Protein AF-A0A0Q7NJR0-F1 (afdb_monomer_lite)

pLDDT: mean 91.92, std 11.12, range [44.0, 98.25]

Foldseek 3Di:
DAEPVNLVVLVVVLVVCVVVVVPVVSVVSVVVSVVVCVVCVVPHHYQDPQLVVLLVPQDPQQDSSLSSVQSRCVSVVHADADCCVVSCVRSPGHYDDPPDDD

Structure (mmCIF, N/CA/C/O backbone):
data_AF-A0A0Q7NJR0-F1
#
_entry.id   AF-A0A0Q7NJR0-F1
#
loop_
_atom_site.group_PDB
_atom_site.id
_atom_site.type_symbol
_atom_site.label_atom_id
_atom_site.label_alt_id
_atom_site.label_comp_id
_atom_site.label_asym_id
_atom_site.label_entity_id
_atom_site.label_seq_id
_atom_site.pdbx_PDB_ins_code
_atom_site.Cartn_x
_atom_site.Cartn_y
_atom_site.Cartn_z
_atom_site.occupancy
_atom_site.B_iso_or_equiv
_atom_site.auth_seq_id
_atom_site.auth_comp_id
_atom_site.auth_asym_id
_atom_site.auth_atom_id
_atom_site.pdbx_PDB_model_num
ATOM 1 N N . MET A 1 1 ? 4.036 -2.496 5.728 1.00 44.50 1 MET A N 1
ATOM 2 C CA . MET A 1 1 ? 3.430 -3.683 5.095 1.00 44.50 1 MET A CA 1
ATOM 3 C C . MET A 1 1 ? 3.323 -3.374 3.618 1.00 44.50 1 MET A C 1
ATOM 5 O O . MET A 1 1 ? 2.821 -2.308 3.299 1.00 44.50 1 MET A O 1
ATOM 9 N N . VAL A 1 2 ? 3.894 -4.213 2.758 1.00 44.00 2 VAL A N 1
ATOM 10 C CA . VAL A 1 2 ? 3.802 -4.052 1.301 1.00 44.00 2 VAL A CA 1
ATOM 11 C C . VAL A 1 2 ? 2.935 -5.209 0.830 1.00 44.00 2 VAL A C 1
ATOM 13 O O . VAL A 1 2 ? 3.319 -6.358 0.984 1.00 44.00 2 VAL A O 1
ATOM 16 N N . GLU A 1 3 ? 1.727 -4.933 0.376 1.00 46.84 3 GLU A N 1
ATOM 17 C CA . GLU A 1 3 ? 0.764 -5.942 -0.076 1.00 46.84 3 GLU A CA 1
ATOM 18 C C . GLU A 1 3 ? 0.811 -6.088 -1.604 1.00 46.84 3 GLU A C 1
ATOM 20 O O . GLU A 1 3 ? 1.253 -5.171 -2.303 1.00 46.84 3 GLU A O 1
ATOM 25 N N . ARG A 1 4 ? 0.405 -7.253 -2.130 1.00 49.94 4 ARG A N 1
ATOM 26 C CA . ARG A 1 4 ? 0.509 -7.599 -3.562 1.00 49.94 4 ARG A CA 1
ATOM 27 C C . ARG A 1 4 ? -0.190 -6.605 -4.492 1.00 49.94 4 ARG A C 1
ATOM 29 O O . ARG A 1 4 ? 0.307 -6.388 -5.595 1.00 49.94 4 ARG A O 1
ATOM 36 N N . ASP A 1 5 ? -1.250 -5.943 -4.043 1.00 54.19 5 ASP A N 1
ATOM 37 C CA . ASP A 1 5 ? -1.953 -4.938 -4.848 1.00 54.19 5 ASP A CA 1
ATOM 38 C C . ASP A 1 5 ? -1.156 -3.633 -4.993 1.00 54.19 5 ASP A C 1
ATOM 40 O O . ASP A 1 5 ? -1.122 -3.055 -6.078 1.00 54.19 5 ASP A O 1
ATOM 44 N N . HIS A 1 6 ? -0.383 -3.226 -3.980 1.00 69.12 6 HIS A N 1
ATOM 45 C CA . HIS A 1 6 ? 0.537 -2.086 -4.106 1.00 69.12 6 HIS A CA 1
ATOM 46 C C . HIS A 1 6 ? 1.708 -2.387 -5.039 1.00 69.12 6 HIS A C 1
ATOM 48 O O . HIS A 1 6 ? 2.149 -1.523 -5.797 1.00 69.12 6 HIS A O 1
ATOM 54 N N . VAL A 1 7 ? 2.212 -3.622 -5.002 1.00 83.25 7 VAL A N 1
ATOM 55 C CA . VAL A 1 7 ? 3.199 -4.094 -5.981 1.00 83.25 7 VAL A CA 1
ATOM 56 C C . VAL A 1 7 ? 2.600 -4.013 -7.391 1.00 83.25 7 VAL A C 1
ATOM 58 O O . VAL A 1 7 ? 3.240 -3.501 -8.312 1.00 83.25 7 VAL A O 1
ATOM 61 N N . GLY A 1 8 ? 1.335 -4.415 -7.543 1.00 87.81 8 GLY A N 1
ATOM 62 C CA . GLY A 1 8 ? 0.560 -4.250 -8.771 1.00 87.81 8 GLY A CA 1
ATOM 63 C C . GLY A 1 8 ? 0.464 -2.795 -9.243 1.00 87.81 8 GLY A C 1
ATOM 64 O O . GLY A 1 8 ? 0.708 -2.518 -10.419 1.00 87.81 8 GLY A O 1
ATOM 65 N N . GLU A 1 9 ? 0.177 -1.844 -8.351 1.00 89.88 9 GLU A N 1
ATOM 66 C CA . GLU A 1 9 ? 0.140 -0.410 -8.676 1.00 89.88 9 GLU A CA 1
ATOM 67 C C . GLU A 1 9 ? 1.503 0.125 -9.140 1.00 89.88 9 GLU A C 1
ATOM 69 O O . GLU A 1 9 ? 1.574 0.867 -10.126 1.00 89.88 9 GLU A O 1
ATOM 74 N N . LEU A 1 10 ? 2.595 -0.294 -8.494 1.00 91.56 10 LEU A N 1
ATOM 75 C CA . LEU A 1 10 ? 3.959 0.066 -8.892 1.00 91.56 10 LEU A CA 1
ATOM 76 C C . LEU A 1 10 ? 4.302 -0.473 -10.289 1.00 91.56 10 LEU A C 1
ATOM 78 O O . LEU A 1 10 ? 4.739 0.284 -11.162 1.00 91.56 10 LEU A O 1
ATOM 82 N N . ARG A 1 11 ? 4.031 -1.761 -10.534 1.00 94.69 11 ARG A N 1
ATOM 83 C CA . ARG A 1 11 ? 4.227 -2.410 -11.842 1.00 94.69 11 ARG A CA 1
ATOM 84 C C . ARG A 1 11 ? 3.356 -1.768 -12.925 1.00 94.69 11 ARG A C 1
ATOM 86 O O . ARG A 1 11 ? 3.824 -1.530 -14.041 1.00 94.69 11 ARG A O 1
ATOM 93 N N . ARG A 1 12 ? 2.113 -1.392 -12.603 1.00 94.75 12 ARG A N 1
ATOM 94 C CA . ARG A 1 12 ? 1.233 -0.639 -13.511 1.00 94.75 12 ARG A CA 1
ATOM 95 C C . ARG A 1 12 ? 1.809 0.737 -13.839 1.00 94.75 12 ARG A C 1
ATOM 97 O O . ARG A 1 12 ? 1.740 1.159 -14.992 1.00 94.75 12 ARG A O 1
ATOM 104 N N . GLY A 1 13 ? 2.408 1.421 -12.865 1.00 94.88 13 GLY A N 1
ATOM 105 C CA . GLY A 1 13 ? 3.131 2.675 -13.079 1.00 94.88 13 GLY A CA 1
ATOM 106 C C . GLY A 1 13 ? 4.253 2.536 -14.112 1.00 94.88 13 GLY A C 1
ATOM 107 O O . GLY A 1 13 ? 4.327 3.337 -15.046 1.00 94.88 13 GLY A O 1
ATOM 108 N N . VAL A 1 14 ? 5.065 1.478 -14.008 1.00 97.25 14 VAL A N 1
ATOM 109 C CA . VAL A 1 14 ? 6.101 1.145 -15.006 1.00 97.25 14 VAL A CA 1
ATOM 110 C C . VAL A 1 14 ? 5.476 0.929 -16.388 1.00 97.25 14 VAL A C 1
ATOM 112 O O . VAL A 1 14 ? 5.902 1.557 -17.361 1.00 97.25 14 VAL A O 1
ATOM 115 N N . ALA A 1 15 ? 4.423 0.112 -16.482 1.00 97.56 15 ALA A N 1
ATOM 116 C CA . ALA A 1 15 ? 3.740 -0.166 -17.746 1.00 97.56 15 ALA A CA 1
ATOM 117 C C . ALA A 1 15 ? 3.183 1.108 -18.411 1.00 97.56 15 ALA A C 1
ATOM 119 O O . ALA A 1 15 ? 3.313 1.295 -19.623 1.00 97.56 15 ALA A O 1
ATOM 120 N N . LEU A 1 16 ? 2.617 2.028 -17.623 1.00 97.75 16 LEU A N 1
ATOM 121 C CA . LEU A 1 16 ? 2.115 3.313 -18.117 1.00 97.75 16 LEU A CA 1
ATOM 122 C C . LEU A 1 16 ? 3.237 4.214 -18.650 1.00 97.75 16 LEU A C 1
ATOM 124 O O . LEU A 1 16 ? 3.057 4.860 -19.683 1.00 97.75 16 LEU A O 1
ATOM 128 N N . LEU A 1 17 ? 4.398 4.248 -17.990 1.00 98.12 17 LEU A N 1
ATOM 129 C CA . LEU A 1 17 ? 5.561 5.000 -18.474 1.00 98.12 17 LEU A CA 1
ATOM 130 C C . LEU A 1 17 ? 6.083 4.437 -19.803 1.00 98.12 17 LEU A C 1
ATOM 132 O O . LEU A 1 17 ? 6.380 5.203 -20.722 1.00 98.12 17 LEU A O 1
ATOM 136 N N . ARG A 1 18 ? 6.125 3.105 -19.943 1.00 97.38 18 ARG A N 1
ATOM 137 C CA . ARG A 1 18 ? 6.477 2.444 -21.211 1.00 97.38 18 ARG A CA 1
ATOM 138 C C . ARG A 1 18 ? 5.504 2.819 -22.325 1.00 97.38 18 ARG A C 1
ATOM 140 O O . ARG A 1 18 ? 5.943 3.201 -23.407 1.00 97.38 18 ARG A O 1
ATOM 147 N N . ALA A 1 19 ? 4.199 2.787 -22.050 1.00 97.81 19 ALA A N 1
ATOM 148 C CA . ALA A 1 19 ? 3.167 3.168 -23.017 1.00 97.81 19 ALA A CA 1
ATOM 149 C C . ALA A 1 19 ? 3.305 4.630 -23.486 1.00 97.81 19 ALA A C 1
ATOM 151 O O . ALA A 1 19 ? 3.028 4.942 -24.644 1.00 97.81 19 ALA A O 1
ATOM 152 N N . ARG A 1 20 ? 3.797 5.520 -22.615 1.00 97.88 20 ARG A N 1
ATOM 153 C CA . ARG A 1 20 ? 4.101 6.928 -22.928 1.00 97.88 20 ARG A CA 1
ATOM 154 C C . ARG A 1 20 ? 5.470 7.145 -23.582 1.00 97.88 20 ARG A C 1
ATOM 156 O O . ARG A 1 20 ? 5.833 8.286 -23.843 1.00 97.88 20 ARG A O 1
ATOM 163 N N . ARG A 1 21 ? 6.218 6.072 -23.873 1.00 97.38 21 ARG A N 1
ATOM 164 C CA . ARG A 1 21 ? 7.585 6.098 -24.431 1.00 97.38 21 ARG A CA 1
ATOM 165 C C . ARG A 1 21 ? 8.613 6.794 -23.526 1.00 97.38 21 ARG A C 1
ATOM 167 O O . ARG A 1 21 ? 9.655 7.238 -23.998 1.00 97.38 21 ARG A O 1
ATOM 174 N N . GLU A 1 22 ? 8.372 6.835 -22.216 1.00 97.62 22 GLU A N 1
ATOM 175 C CA . GLU A 1 22 ? 9.310 7.360 -21.213 1.00 97.62 22 GLU A CA 1
ATOM 176 C C . GLU A 1 22 ? 10.305 6.270 -20.752 1.00 97.62 22 GLU A C 1
ATOM 178 O O . GLU A 1 22 ? 10.442 6.008 -19.556 1.00 97.62 22 GLU A O 1
ATOM 183 N N . SER A 1 23 ? 10.997 5.600 -21.685 1.00 96.00 23 SER A N 1
ATOM 184 C CA . SER A 1 23 ? 11.762 4.371 -21.395 1.00 96.00 23 SER A CA 1
A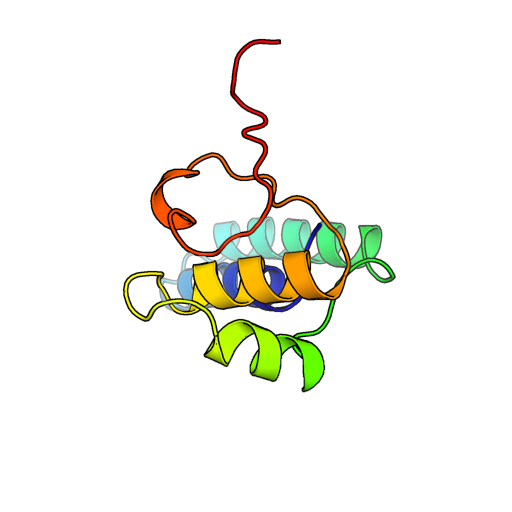TOM 185 C C . SER A 1 23 ? 12.808 4.532 -20.289 1.00 96.00 23 SER A C 1
ATOM 187 O O . SER A 1 23 ? 12.778 3.775 -19.329 1.00 96.00 23 SER A O 1
ATOM 189 N N . ALA A 1 24 ? 13.642 5.575 -20.333 1.00 97.62 24 ALA A N 1
ATOM 190 C CA . ALA A 1 24 ? 14.669 5.797 -19.308 1.00 97.62 24 ALA A CA 1
ATOM 191 C C . ALA A 1 24 ? 14.089 6.055 -17.902 1.00 97.62 24 ALA A C 1
ATOM 193 O O . ALA A 1 24 ? 14.750 5.852 -16.882 1.00 97.62 24 ALA A O 1
ATOM 194 N N . ARG A 1 25 ? 12.851 6.557 -17.815 1.00 97.12 25 ARG A N 1
ATOM 195 C CA . ARG A 1 25 ? 12.157 6.713 -16.533 1.00 97.12 25 ARG A CA 1
ATOM 196 C C . ARG A 1 25 ? 11.558 5.388 -16.086 1.00 97.12 25 ARG A C 1
ATOM 198 O O . ARG A 1 25 ? 11.687 5.054 -14.915 1.00 97.12 25 ARG A O 1
ATOM 205 N N . ALA A 1 26 ? 10.946 4.650 -17.006 1.00 97.81 26 ALA A N 1
ATOM 206 C CA . ALA A 1 26 ? 10.421 3.323 -16.733 1.00 97.81 26 ALA A CA 1
ATOM 207 C C . ALA A 1 26 ? 11.523 2.371 -16.241 1.00 97.81 26 ALA A C 1
ATOM 209 O O . ALA A 1 26 ? 11.311 1.748 -15.212 1.00 97.81 26 ALA A O 1
ATOM 210 N N . ASP A 1 27 ? 12.707 2.359 -16.870 1.00 98.12 27 ASP A N 1
ATOM 211 C CA . ASP A 1 27 ? 13.860 1.537 -16.453 1.00 98.12 27 ASP A CA 1
ATOM 212 C C . ASP A 1 27 ? 14.249 1.802 -14.991 1.00 98.12 27 ASP A C 1
ATOM 214 O O . ASP A 1 27 ? 14.441 0.881 -14.203 1.00 98.12 27 ASP A O 1
ATOM 218 N N . ARG A 1 28 ? 14.332 3.082 -14.606 1.00 97.31 28 ARG A N 1
ATOM 219 C CA . ARG A 1 28 ? 14.704 3.473 -13.238 1.00 97.31 28 ARG A CA 1
ATOM 220 C C . ARG A 1 28 ? 13.663 3.064 -12.204 1.00 97.31 28 ARG A C 1
ATOM 222 O O . ARG A 1 28 ? 14.031 2.642 -11.114 1.00 97.31 28 ARG A O 1
ATOM 229 N N . ILE A 1 29 ? 12.379 3.231 -12.520 1.00 96.06 29 ILE A N 1
ATOM 230 C CA . ILE A 1 29 ? 11.304 2.837 -11.605 1.00 96.06 29 ILE A CA 1
ATOM 231 C C . ILE A 1 29 ? 11.217 1.312 -11.522 1.00 96.06 29 ILE A C 1
ATOM 233 O O . ILE A 1 29 ? 11.075 0.790 -10.427 1.00 96.06 29 ILE A O 1
ATOM 237 N N . GLU A 1 30 ? 11.357 0.602 -12.639 1.00 97.12 30 GLU A N 1
ATOM 238 C CA . GLU A 1 30 ? 11.356 -0.862 -12.688 1.00 97.12 30 GLU A CA 1
ATOM 239 C C . GLU A 1 30 ? 12.454 -1.458 -11.806 1.00 97.12 30 GLU A C 1
ATOM 241 O O . GLU A 1 30 ? 12.145 -2.264 -10.934 1.00 97.12 30 GLU A O 1
ATOM 246 N N . ALA A 1 31 ? 13.688 -0.959 -11.918 1.00 97.31 31 ALA A N 1
ATOM 247 C CA . ALA A 1 31 ? 14.788 -1.395 -11.060 1.00 97.31 31 ALA A CA 1
ATOM 248 C C . ALA A 1 31 ? 14.507 -1.162 -9.562 1.00 97.31 31 ALA A C 1
ATOM 250 O O . ALA A 1 31 ? 14.798 -2.022 -8.733 1.00 97.31 31 ALA A O 1
ATOM 251 N N . ALA A 1 32 ? 13.903 -0.022 -9.206 1.00 94.62 32 ALA A N 1
ATOM 252 C CA . ALA A 1 32 ? 13.530 0.259 -7.819 1.00 94.62 32 ALA A CA 1
ATOM 253 C C . ALA A 1 32 ? 12.406 -0.667 -7.315 1.00 94.62 32 ALA A C 1
ATOM 255 O O . ALA A 1 32 ? 12.401 -1.061 -6.149 1.00 94.62 32 ALA A O 1
ATOM 256 N N . VAL A 1 33 ? 11.452 -1.030 -8.178 1.00 93.94 33 VAL A N 1
ATOM 257 C CA . VAL A 1 33 ? 10.387 -1.987 -7.841 1.00 93.94 33 VAL A CA 1
ATOM 258 C C . VAL A 1 33 ? 10.965 -3.385 -7.635 1.00 93.94 33 VAL A C 1
ATOM 260 O O . VAL A 1 33 ? 10.619 -4.027 -6.645 1.00 93.94 33 VAL A O 1
ATOM 263 N N . ASP A 1 34 ? 11.878 -3.824 -8.502 1.00 95.12 34 ASP A N 1
ATOM 264 C CA . ASP A 1 34 ? 12.559 -5.117 -8.372 1.00 95.12 34 ASP A CA 1
ATOM 265 C C . ASP A 1 34 ? 13.336 -5.215 -7.046 1.00 95.12 34 ASP A C 1
ATOM 267 O O . ASP A 1 34 ? 13.274 -6.235 -6.355 1.00 95.12 34 ASP A O 1
ATOM 271 N N . GLU A 1 35 ? 14.022 -4.142 -6.639 1.00 94.19 35 GLU A N 1
ATOM 272 C CA . GLU A 1 35 ? 14.740 -4.082 -5.360 1.00 94.19 35 GLU A CA 1
ATOM 273 C C . GLU A 1 35 ? 13.794 -4.199 -4.153 1.00 94.19 35 GLU A C 1
ATOM 275 O O . GLU A 1 35 ? 14.077 -4.937 -3.199 1.00 94.19 35 GLU A O 1
ATOM 280 N N . ILE A 1 36 ? 12.653 -3.503 -4.191 1.00 89.94 36 ILE A N 1
ATOM 281 C CA . ILE A 1 36 ? 11.625 -3.589 -3.146 1.00 89.94 36 ILE A CA 1
ATOM 282 C C . ILE A 1 36 ? 11.062 -5.010 -3.084 1.00 89.94 36 ILE A C 1
ATOM 284 O O . ILE A 1 36 ? 11.000 -5.600 -2.005 1.00 89.94 36 ILE A O 1
ATOM 288 N N . GLU A 1 37 ? 10.675 -5.590 -4.219 1.00 90.38 37 GLU A N 1
ATOM 289 C CA . GLU A 1 37 ? 10.135 -6.949 -4.251 1.00 90.38 37 GLU A CA 1
ATOM 290 C C . GLU A 1 37 ? 11.141 -7.965 -3.695 1.00 90.38 37 GLU A C 1
ATOM 292 O O . GLU A 1 37 ? 10.787 -8.764 -2.823 1.00 90.38 37 GLU A O 1
ATOM 297 N N . GLY A 1 38 ? 12.412 -7.868 -4.097 1.00 92.12 38 GLY A N 1
ATOM 298 C CA . GLY A 1 38 ? 13.489 -8.703 -3.567 1.00 92.12 38 GLY A CA 1
ATOM 299 C C . GLY A 1 38 ? 13.641 -8.569 -2.048 1.00 92.12 38 GLY A C 1
ATOM 300 O O . GLY A 1 38 ? 13.621 -9.571 -1.326 1.00 92.12 38 GLY A O 1
ATOM 301 N N . SER A 1 39 ? 13.691 -7.336 -1.539 1.00 91.94 39 SER A N 1
ATOM 302 C CA . SER A 1 39 ? 13.892 -7.024 -0.111 1.00 91.94 39 SER A CA 1
ATOM 303 C C . SER A 1 39 ? 12.723 -7.441 0.795 1.00 91.94 39 SER A C 1
ATOM 305 O O . SER A 1 39 ? 12.887 -7.638 2.010 1.00 91.94 39 SER A O 1
ATOM 307 N N . TYR A 1 40 ? 11.524 -7.580 0.225 1.00 87.94 40 TYR A N 1
ATOM 308 C CA . TYR A 1 40 ? 10.298 -7.902 0.954 1.00 87.94 40 TYR A CA 1
ATOM 309 C C . TYR A 1 40 ? 9.650 -9.222 0.526 1.00 87.94 40 TYR A C 1
ATOM 311 O O . TYR A 1 40 ? 8.529 -9.476 0.948 1.00 87.94 40 TYR A O 1
ATOM 319 N N . THR A 1 41 ? 10.345 -10.100 -0.203 1.00 84.38 41 THR A N 1
ATOM 320 C CA . THR A 1 41 ? 9.797 -11.356 -0.765 1.00 84.38 41 THR A CA 1
ATOM 321 C C . THR A 1 41 ? 8.872 -12.140 0.190 1.00 84.38 41 THR A C 1
ATOM 323 O O . THR A 1 41 ? 7.777 -12.538 -0.195 1.00 84.38 41 THR A O 1
ATOM 326 N N . GLN A 1 42 ? 9.263 -12.331 1.459 1.00 86.38 42 GLN A N 1
ATOM 327 C CA . GLN A 1 42 ? 8.484 -13.084 2.470 1.00 86.38 42 GLN A CA 1
ATOM 328 C C . GLN A 1 42 ? 7.446 -12.242 3.239 1.00 86.38 42 GLN A C 1
ATOM 330 O O . GLN A 1 42 ? 6.779 -12.729 4.145 1.00 86.38 42 GLN A O 1
ATOM 335 N N . ARG A 1 43 ? 7.347 -10.950 2.928 1.00 87.94 43 ARG A N 1
ATOM 336 C CA . ARG A 1 43 ? 6.499 -9.950 3.596 1.00 87.94 43 ARG A CA 1
ATOM 337 C C . ARG A 1 43 ? 5.511 -9.288 2.632 1.00 87.94 43 ARG A C 1
ATOM 339 O O . ARG A 1 43 ? 4.884 -8.298 3.004 1.00 87.94 43 ARG A O 1
ATOM 346 N N . ILE A 1 44 ? 5.390 -9.834 1.421 1.00 89.50 44 ILE A N 1
ATOM 347 C CA . ILE A 1 44 ? 4.405 -9.436 0.419 1.00 89.50 44 ILE A CA 1
ATOM 348 C C . ILE A 1 44 ? 3.134 -10.266 0.614 1.00 89.50 44 ILE A C 1
ATOM 350 O O . ILE A 1 44 ? 3.080 -11.443 0.247 1.00 89.50 44 ILE A O 1
ATOM 354 N N . LEU A 1 45 ? 2.121 -9.645 1.220 1.00 91.56 45 LEU A N 1
ATOM 355 C CA . LEU A 1 45 ? 0.861 -10.305 1.574 1.00 91.56 45 LEU A CA 1
ATOM 356 C C . LEU A 1 45 ? -0.061 -10.427 0.366 1.00 91.56 45 LEU A C 1
ATOM 358 O O . LEU A 1 45 ? -0.207 -9.482 -0.410 1.00 91.56 45 LEU A O 1
ATOM 362 N N . ALA A 1 46 ? -0.661 -11.602 0.208 1.00 91.31 46 ALA A N 1
ATOM 363 C CA . ALA A 1 46 ? -1.592 -11.876 -0.871 1.00 91.31 46 ALA A CA 1
ATOM 364 C C . ALA A 1 46 ? -3.003 -11.409 -0.529 1.00 91.31 46 ALA A C 1
ATOM 366 O O . ALA A 1 46 ? -3.446 -11.570 0.602 1.00 91.31 46 ALA A O 1
ATOM 367 N N . VAL A 1 47 ? -3.723 -10.930 -1.541 1.00 93.50 47 VAL A N 1
ATOM 368 C CA . VAL A 1 47 ? -5.177 -10.805 -1.478 1.00 93.50 47 VAL A CA 1
ATOM 369 C C . VAL A 1 47 ? -5.767 -12.186 -1.747 1.00 93.50 47 VAL A C 1
ATOM 371 O O . VAL A 1 47 ? -5.857 -12.634 -2.891 1.00 93.50 47 VAL A O 1
ATOM 374 N N . ASP A 1 48 ? -6.084 -12.901 -0.675 1.00 94.88 48 ASP A N 1
ATOM 375 C CA . ASP A 1 48 ? -6.683 -14.231 -0.707 1.00 94.88 48 ASP A CA 1
ATOM 376 C C . ASP A 1 48 ? -8.158 -14.202 -0.263 1.00 94.88 48 ASP A C 1
ATOM 378 O O . ASP A 1 48 ? -8.748 -13.149 -0.020 1.00 94.88 48 ASP A O 1
ATOM 382 N N . VAL A 1 49 ? -8.801 -15.371 -0.211 1.00 97.81 49 VAL A N 1
ATOM 383 C CA . VAL A 1 49 ? -10.231 -15.475 0.12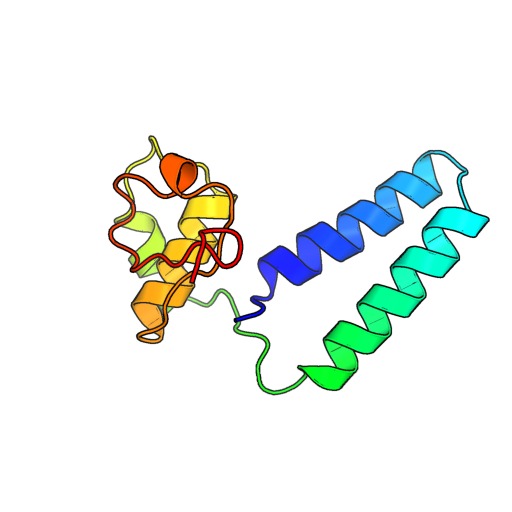6 1.00 97.81 49 VAL A CA 1
ATOM 384 C C . VAL A 1 49 ? -10.566 -14.834 1.488 1.00 97.81 49 VAL A C 1
ATOM 386 O O . VAL A 1 49 ? -11.531 -14.068 1.540 1.00 97.81 49 VAL A O 1
ATOM 389 N N . PRO A 1 50 ? -9.802 -15.073 2.577 1.00 97.81 50 PRO A N 1
ATOM 390 C CA . PRO A 1 50 ? -9.961 -14.333 3.831 1.00 97.81 50 PRO A CA 1
ATOM 391 C C . PRO A 1 50 ? -9.952 -12.809 3.670 1.00 97.81 50 PRO A C 1
ATOM 393 O O . PRO A 1 50 ? -10.856 -12.144 4.187 1.00 97.81 50 PRO A O 1
ATOM 396 N N . VAL A 1 51 ? -8.989 -12.262 2.920 1.00 97.88 51 VAL A N 1
ATOM 397 C CA . VAL A 1 51 ? -8.916 -10.818 2.649 1.00 97.88 51 VAL A CA 1
ATOM 398 C C . VAL A 1 51 ? -10.165 -10.336 1.917 1.00 97.88 51 VAL A C 1
ATOM 400 O O . VAL A 1 51 ? -10.775 -9.352 2.332 1.00 97.88 51 VAL A O 1
ATOM 403 N N . ILE A 1 52 ? -10.606 -11.046 0.877 1.00 97.88 52 ILE A N 1
ATOM 404 C CA . ILE A 1 52 ? -11.797 -10.669 0.103 1.00 97.88 52 ILE A CA 1
ATOM 405 C C . ILE A 1 52 ? -13.072 -10.704 0.956 1.00 97.88 52 ILE A C 1
ATOM 407 O O . ILE A 1 52 ? -13.903 -9.799 0.863 1.00 97.88 52 ILE A O 1
ATOM 411 N N . HIS A 1 53 ? -13.229 -11.697 1.836 1.00 98.25 53 HIS A N 1
ATOM 412 C CA . HIS A 1 53 ? -14.350 -11.719 2.780 1.00 98.25 53 HIS A CA 1
ATOM 413 C C . HIS A 1 53 ? -14.315 -10.522 3.732 1.00 98.25 53 HIS A C 1
ATOM 415 O O . HIS A 1 53 ? -15.360 -9.947 4.035 1.00 98.25 53 HIS A O 1
ATOM 421 N N . ARG A 1 54 ? -13.125 -10.120 4.192 1.00 97.88 54 ARG A N 1
ATOM 422 C CA . ARG A 1 54 ? -12.974 -8.937 5.042 1.00 97.88 54 ARG A CA 1
ATOM 423 C C . ARG A 1 54 ? -13.282 -7.652 4.276 1.00 97.88 54 ARG A C 1
ATOM 425 O O . ARG A 1 54 ? -13.955 -6.780 4.822 1.00 97.88 54 ARG A O 1
ATOM 432 N N . TRP A 1 55 ? -12.836 -7.566 3.027 1.00 97.94 55 TRP A N 1
ATOM 433 C CA . TRP A 1 55 ? -13.087 -6.452 2.118 1.00 97.94 55 TRP A CA 1
ATOM 434 C C . TRP A 1 55 ? -14.576 -6.248 1.845 1.00 97.94 55 TRP A C 1
ATOM 436 O O . TRP A 1 55 ? -15.049 -5.119 1.890 1.00 97.94 55 TRP A O 1
ATOM 446 N N . ALA A 1 56 ? -15.342 -7.328 1.674 1.00 97.62 56 ALA A N 1
ATOM 447 C CA . ALA A 1 56 ? -16.788 -7.253 1.456 1.00 97.62 56 ALA A CA 1
ATOM 448 C C . ALA A 1 56 ? -17.563 -6.585 2.615 1.00 97.62 56 ALA A C 1
ATOM 450 O O . ALA A 1 56 ? -18.710 -6.180 2.438 1.00 97.62 56 ALA A O 1
ATOM 451 N N . LEU A 1 57 ? -16.952 -6.471 3.800 1.00 97.81 57 LEU A N 1
ATOM 452 C CA . LEU A 1 57 ? -17.522 -5.788 4.966 1.00 97.81 57 LEU A CA 1
ATOM 453 C C . LEU A 1 57 ? -17.142 -4.301 5.041 1.00 97.81 57 LEU A C 1
ATOM 455 O O . LEU A 1 57 ? -17.662 -3.584 5.898 1.00 97.81 57 LEU A O 1
ATOM 459 N N . ILE A 1 58 ? -16.220 -3.836 4.197 1.00 97.50 58 ILE A N 1
ATOM 460 C CA . ILE A 1 58 ? -15.796 -2.436 4.156 1.00 97.50 58 ILE A CA 1
ATOM 461 C C . ILE A 1 58 ? -16.851 -1.62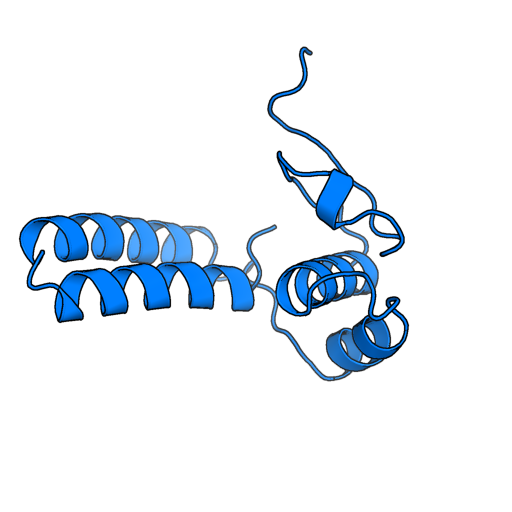1 3.392 1.00 97.50 58 ILE A C 1
ATOM 463 O O . ILE A 1 58 ? -17.303 -2.047 2.328 1.00 97.50 58 ILE A O 1
ATOM 467 N N . PRO A 1 59 ? -17.271 -0.445 3.902 1.00 96.62 59 PRO A N 1
ATOM 468 C CA . PRO A 1 59 ? -18.264 0.381 3.225 1.00 96.62 59 PRO A CA 1
ATOM 469 C C . PRO A 1 59 ? -17.832 0.776 1.811 1.00 96.62 59 PRO A C 1
ATOM 471 O O . PRO A 1 59 ? -16.707 1.224 1.611 1.00 96.62 59 PRO A O 1
ATOM 474 N N . ALA A 1 60 ? -18.770 0.750 0.860 1.00 94.50 60 ALA A N 1
ATOM 475 C CA . ALA A 1 60 ? -18.535 1.136 -0.539 1.00 94.50 60 ALA A CA 1
ATOM 476 C C . ALA A 1 60 ? -18.129 2.614 -0.741 1.00 94.50 60 ALA A C 1
ATOM 478 O O . ALA A 1 60 ? -17.825 3.031 -1.853 1.00 94.50 60 ALA A O 1
ATOM 479 N N . THR A 1 61 ? -18.154 3.428 0.319 1.00 95.00 61 THR A N 1
ATOM 480 C CA . THR A 1 61 ? -17.607 4.792 0.312 1.00 95.00 61 THR A CA 1
ATOM 481 C C . THR A 1 61 ? -16.079 4.824 0.360 1.00 95.00 61 THR A C 1
ATOM 483 O O . THR A 1 61 ? -15.497 5.873 0.094 1.00 95.00 61 THR A O 1
ATOM 486 N N . VAL A 1 62 ? -15.436 3.720 0.750 1.00 96.25 62 VAL A N 1
ATOM 487 C CA . VAL A 1 62 ? -13.985 3.529 0.654 1.00 96.25 62 VAL A CA 1
ATOM 488 C C . VAL A 1 62 ? -13.682 3.013 -0.751 1.00 96.25 62 VAL A C 1
ATOM 490 O O . VAL A 1 62 ? -14.382 2.128 -1.243 1.00 96.25 62 VAL A O 1
ATOM 493 N N . ASP A 1 63 ? -12.664 3.577 -1.402 1.00 95.00 63 ASP A N 1
ATOM 494 C CA . ASP A 1 63 ? -12.243 3.119 -2.727 1.00 95.00 63 ASP A CA 1
ATOM 495 C C . ASP A 1 63 ? -11.843 1.636 -2.705 1.00 95.00 63 ASP A C 1
ATOM 497 O O . ASP A 1 63 ? -11.406 1.115 -1.678 1.00 95.00 63 ASP A O 1
ATOM 501 N N . VAL A 1 64 ? -11.979 0.952 -3.842 1.00 94.00 64 VAL A N 1
ATOM 502 C CA . VAL A 1 64 ? -11.691 -0.484 -3.948 1.00 94.00 64 VAL A CA 1
ATOM 503 C C . VAL A 1 64 ? -10.256 -0.793 -3.520 1.00 94.00 64 VAL A C 1
ATOM 505 O O . VAL A 1 64 ? -10.076 -1.695 -2.701 1.00 94.00 64 VAL A O 1
ATOM 508 N N . SER A 1 65 ? -9.266 -0.036 -4.011 1.00 92.56 65 SER A N 1
ATOM 509 C CA . SER A 1 65 ? -7.855 -0.257 -3.669 1.00 92.56 65 SER A CA 1
ATOM 510 C C . SER A 1 65 ? -7.610 -0.014 -2.180 1.00 92.56 65 SER A C 1
ATOM 512 O O . SER A 1 65 ? -7.098 -0.891 -1.489 1.00 92.56 65 SER A O 1
ATOM 514 N N . ASP A 1 66 ? -8.036 1.138 -1.651 1.00 95.12 66 ASP A N 1
ATOM 515 C CA . ASP A 1 66 ? -7.867 1.471 -0.226 1.00 95.12 66 ASP A CA 1
ATOM 516 C C . ASP A 1 66 ? -8.592 0.465 0.688 1.00 95.12 66 ASP A C 1
ATOM 518 O O . ASP A 1 66 ? -8.107 0.110 1.767 1.00 95.12 66 ASP A O 1
ATOM 522 N N . GLY A 1 67 ? -9.742 -0.040 0.242 1.00 96.50 67 GLY A N 1
ATOM 523 C CA . GLY A 1 67 ? -10.487 -1.092 0.913 1.00 96.50 67 GLY A CA 1
ATOM 524 C C . GLY A 1 67 ? -9.710 -2.403 0.961 1.00 96.50 67 GLY A C 1
ATOM 525 O O . GLY A 1 67 ? -9.665 -3.026 2.019 1.00 96.50 67 GLY A O 1
ATOM 526 N N . LEU A 1 68 ? -9.106 -2.844 -0.147 1.00 96.31 68 LEU A N 1
ATOM 527 C CA . LEU A 1 68 ? -8.325 -4.090 -0.182 1.00 96.31 68 LEU A CA 1
ATOM 528 C C . LEU A 1 68 ? -7.136 -4.004 0.778 1.00 96.31 68 LEU A C 1
ATOM 530 O O . LEU A 1 68 ? -6.950 -4.890 1.611 1.00 96.31 68 LEU A O 1
ATOM 534 N N . ILE A 1 69 ? -6.469 -2.850 0.795 1.00 95.56 69 ILE A N 1
ATOM 535 C CA . ILE A 1 69 ? -5.357 -2.566 1.705 1.00 95.56 69 ILE A CA 1
ATOM 536 C C . ILE A 1 69 ? -5.786 -2.649 3.170 1.00 95.56 69 ILE A C 1
ATOM 538 O O . ILE A 1 69 ? -5.139 -3.278 4.015 1.00 95.56 69 ILE A O 1
ATOM 542 N N . ALA A 1 70 ? -6.914 -2.018 3.496 1.00 97.06 70 ALA A N 1
ATOM 543 C CA . ALA A 1 70 ? -7.481 -2.083 4.834 1.00 97.06 70 ALA A CA 1
ATOM 544 C C . ALA A 1 70 ? -7.900 -3.510 5.213 1.00 97.06 70 ALA A C 1
ATOM 546 O O . ALA A 1 70 ? -7.671 -3.939 6.344 1.00 97.06 70 ALA A O 1
ATOM 547 N N . ALA A 1 71 ? -8.496 -4.257 4.284 1.00 97.75 71 ALA A N 1
ATOM 548 C CA . ALA A 1 71 ? -8.940 -5.625 4.502 1.00 97.75 71 ALA A CA 1
ATOM 549 C C . ALA A 1 71 ? -7.768 -6.568 4.787 1.00 97.75 71 ALA A C 1
ATOM 551 O O . ALA A 1 71 ? -7.842 -7.361 5.730 1.00 97.75 71 ALA A O 1
ATOM 552 N N . THR A 1 72 ? -6.670 -6.443 4.047 1.00 96.81 72 THR A N 1
ATOM 553 C CA . THR A 1 72 ? -5.435 -7.194 4.293 1.00 96.81 72 THR A CA 1
ATOM 554 C C . THR A 1 72 ? -4.853 -6.844 5.651 1.00 96.81 72 THR A C 1
ATOM 556 O O . THR A 1 72 ? -4.594 -7.735 6.463 1.00 96.81 72 THR A O 1
ATOM 559 N N . ALA A 1 73 ? -4.740 -5.553 5.972 1.00 96.88 73 ALA A N 1
ATOM 560 C CA . ALA A 1 73 ? -4.258 -5.119 7.279 1.00 96.88 73 ALA A CA 1
ATOM 561 C C . ALA A 1 73 ? -5.092 -5.704 8.430 1.00 96.88 73 ALA A C 1
ATOM 563 O O . ALA A 1 73 ? -4.544 -6.243 9.392 1.00 96.88 73 ALA A O 1
ATOM 564 N N . LEU A 1 74 ? -6.419 -5.660 8.308 1.00 97.69 74 LEU A N 1
ATOM 565 C CA . LEU A 1 74 ? -7.344 -6.204 9.298 1.00 97.69 74 LEU A CA 1
ATOM 566 C C . LEU A 1 74 ? -7.263 -7.728 9.418 1.00 97.69 74 LEU A C 1
ATOM 568 O O . LEU A 1 74 ? -7.389 -8.251 10.522 1.00 97.69 74 LEU A O 1
ATOM 572 N N . THR A 1 75 ? -7.058 -8.432 8.306 1.00 97.62 75 THR A N 1
ATOM 573 C CA . THR A 1 75 ? -6.953 -9.899 8.274 1.00 97.62 75 THR A CA 1
ATOM 574 C C . THR A 1 75 ? -5.693 -10.383 8.990 1.00 97.62 75 THR A C 1
ATOM 576 O O . THR A 1 75 ? -5.729 -11.394 9.688 1.00 97.62 75 THR A O 1
ATOM 579 N N . HIS A 1 76 ? -4.596 -9.632 8.881 1.00 95.75 76 HIS A N 1
ATOM 580 C CA . HIS A 1 76 ? -3.296 -10.001 9.448 1.00 95.75 76 HIS A CA 1
ATOM 581 C C . HIS A 1 76 ? -2.937 -9.269 10.755 1.00 95.75 76 HIS A C 1
ATOM 583 O O . HIS A 1 76 ? -1.838 -9.447 11.277 1.00 95.75 76 HIS A O 1
ATOM 589 N N . GLY A 1 77 ? -3.844 -8.457 11.312 1.00 95.75 77 GLY A N 1
ATOM 590 C CA . GLY A 1 77 ? -3.605 -7.730 12.565 1.00 95.75 77 GLY A CA 1
ATOM 591 C C . GLY A 1 77 ? -2.512 -6.661 12.447 1.00 95.75 77 GLY A C 1
ATOM 592 O O . GLY A 1 77 ? -1.692 -6.490 13.348 1.00 95.75 77 GLY A O 1
ATOM 593 N N . HIS A 1 78 ? -2.463 -5.967 11.315 1.00 96.12 78 HIS A N 1
ATOM 594 C CA . HIS A 1 78 ? -1.451 -4.969 10.994 1.00 96.12 78 HIS A CA 1
ATOM 595 C C . HIS A 1 78 ? -2.021 -3.544 10.948 1.00 96.12 78 HIS A C 1
ATOM 597 O O . HIS A 1 78 ? -3.224 -3.326 10.806 1.00 96.12 78 HIS A O 1
ATOM 603 N N . THR A 1 79 ? -1.123 -2.561 11.025 1.00 96.19 79 THR A N 1
ATOM 604 C CA . THR A 1 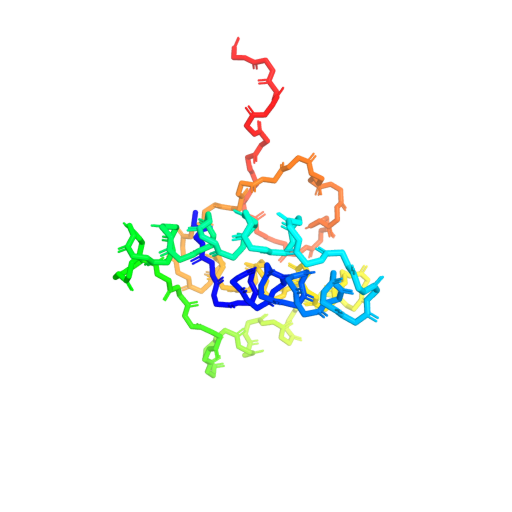79 ? -1.435 -1.131 10.884 1.00 96.19 79 THR A CA 1
ATOM 605 C C . THR A 1 79 ? -1.090 -0.662 9.472 1.00 96.19 79 THR A C 1
ATOM 607 O O . THR A 1 79 ? -0.002 -0.952 8.963 1.00 96.19 79 THR A O 1
ATOM 610 N N . VAL A 1 80 ? -1.991 0.093 8.841 1.00 95.81 80 VAL A N 1
ATOM 611 C CA . VAL A 1 80 ? -1.751 0.728 7.540 1.00 95.81 80 VAL A CA 1
ATOM 612 C C . VAL A 1 80 ? -0.932 1.999 7.745 1.00 95.81 80 VAL A C 1
ATOM 614 O O . VAL A 1 80 ? -1.365 2.936 8.417 1.00 95.81 80 VAL A O 1
ATOM 617 N N . ALA A 1 81 ? 0.252 2.047 7.138 1.00 95.00 81 ALA A N 1
ATOM 618 C CA . ALA A 1 81 ? 1.058 3.259 7.075 1.00 95.00 81 ALA A CA 1
ATOM 619 C C . ALA A 1 81 ? 0.667 4.071 5.835 1.00 95.00 81 ALA A C 1
ATOM 621 O O . ALA A 1 81 ? 0.891 3.626 4.712 1.00 95.00 81 ALA A O 1
ATOM 622 N N . THR A 1 82 ? 0.079 5.253 6.019 1.00 93.50 82 THR A N 1
ATOM 623 C CA . THR A 1 82 ? -0.400 6.083 4.905 1.00 93.50 82 THR A CA 1
ATOM 624 C C . THR A 1 82 ? -0.351 7.567 5.236 1.00 93.50 82 THR A C 1
ATOM 626 O O . THR A 1 82 ? -0.687 7.986 6.339 1.00 93.50 82 THR A O 1
ATOM 629 N N . ARG A 1 83 ? 0.011 8.387 4.243 1.00 93.06 83 ARG A N 1
ATOM 630 C CA . ARG A 1 83 ? -0.124 9.848 4.336 1.00 93.06 83 ARG A CA 1
ATOM 631 C C . ARG A 1 83 ? -1.590 10.291 4.249 1.00 93.06 83 ARG A C 1
ATOM 633 O O . ARG A 1 83 ? -1.970 11.297 4.836 1.00 93.06 83 ARG A O 1
ATOM 640 N N . ASN A 1 84 ? -2.421 9.557 3.507 1.00 92.50 84 ASN A N 1
ATOM 641 C CA . ASN A 1 84 ? -3.800 9.938 3.195 1.00 92.50 84 ASN A CA 1
ATOM 642 C C . ASN A 1 84 ? -4.799 9.202 4.098 1.00 92.50 84 ASN A C 1
ATOM 644 O O . ASN A 1 84 ? -5.676 8.486 3.619 1.00 92.50 84 ASN A O 1
ATOM 648 N N . THR A 1 85 ? -4.701 9.401 5.414 1.00 94.44 85 THR A N 1
ATOM 649 C CA . THR A 1 85 ? -5.557 8.722 6.411 1.00 94.44 85 THR A CA 1
ATOM 650 C C . THR A 1 85 ? -7.057 8.888 6.143 1.00 94.44 85 THR A C 1
ATOM 652 O O . THR A 1 85 ? -7.845 7.982 6.405 1.00 94.44 85 THR A O 1
ATOM 655 N N . LYS A 1 86 ? -7.460 10.014 5.540 1.00 94.25 86 LYS A N 1
ATOM 656 C CA . LYS A 1 86 ? -8.847 10.297 5.146 1.00 94.25 86 LYS A CA 1
ATOM 657 C C . LYS A 1 86 ? -9.456 9.271 4.180 1.00 94.25 86 LYS A C 1
ATOM 659 O O . LYS A 1 86 ? -10.664 9.077 4.239 1.00 94.25 86 LYS A O 1
ATOM 664 N N . HIS A 1 87 ? -8.664 8.631 3.313 1.00 93.00 87 HIS A N 1
ATOM 665 C CA . HIS A 1 87 ? -9.189 7.649 2.354 1.00 93.00 87 HIS A CA 1
ATOM 666 C C . HIS A 1 87 ? -9.599 6.341 3.034 1.00 93.00 87 HIS A C 1
ATOM 668 O O . HIS A 1 87 ? -10.525 5.668 2.604 1.00 93.00 87 HIS A O 1
ATOM 674 N N . PHE A 1 88 ? -8.972 6.039 4.169 1.00 95.44 88 PHE A N 1
ATOM 675 C CA . PHE A 1 88 ? -9.247 4.850 4.964 1.00 95.44 88 PHE A CA 1
ATOM 676 C C . PHE A 1 88 ? -10.367 5.074 5.988 1.00 95.44 88 PHE A C 1
ATOM 678 O O . PHE A 1 88 ? -10.679 4.180 6.782 1.00 95.44 88 PHE A O 1
ATOM 685 N N . LYS A 1 89 ? -10.985 6.263 6.011 1.00 93.38 89 LYS A N 1
ATOM 686 C CA . LYS A 1 89 ? -12.036 6.598 6.972 1.00 93.38 89 LYS A CA 1
ATOM 687 C C . LYS A 1 89 ? -13.234 5.665 6.783 1.00 93.38 89 LYS A C 1
ATOM 689 O O . LYS A 1 89 ? -13.830 5.614 5.716 1.00 93.38 89 LYS A O 1
ATOM 694 N N . GLY A 1 90 ? -13.602 4.958 7.850 1.00 92.81 90 GLY A N 1
ATOM 695 C CA . GLY A 1 90 ? -14.701 3.987 7.832 1.00 92.81 90 GLY A CA 1
ATOM 696 C C . GLY A 1 90 ? -14.292 2.563 7.447 1.00 92.81 90 GLY A C 1
ATOM 697 O O . GLY A 1 90 ? -15.113 1.664 7.582 1.00 92.81 90 GLY A O 1
ATOM 698 N N . SER A 1 91 ? -13.034 2.326 7.053 1.00 96.56 91 SER A N 1
ATOM 699 C CA . SER A 1 91 ? -12.529 0.970 6.773 1.00 96.56 91 SER A CA 1
ATOM 700 C C . SER A 1 91 ? -12.332 0.114 8.031 1.00 96.56 91 SER A C 1
ATOM 702 O O . SER A 1 91 ? -12.350 -1.111 7.964 1.00 96.56 91 SER A O 1
ATOM 704 N N . GLY A 1 92 ? -12.137 0.755 9.188 1.00 96.25 92 GLY A N 1
ATOM 705 C CA . GLY A 1 92 ? -11.862 0.093 10.465 1.00 96.25 92 GLY A CA 1
ATOM 706 C C . GLY A 1 92 ? -10.397 -0.301 10.684 1.00 96.25 92 GLY A C 1
ATOM 707 O O . GLY A 1 92 ? -10.070 -0.764 11.773 1.00 96.25 92 GLY A O 1
ATOM 708 N N . ALA A 1 93 ? -9.512 -0.107 9.701 1.00 97.19 93 ALA A N 1
ATOM 709 C CA . ALA A 1 93 ? -8.085 -0.377 9.857 1.00 97.19 93 ALA A CA 1
ATOM 710 C C . ALA A 1 93 ? -7.411 0.612 10.825 1.00 97.19 93 ALA A C 1
ATOM 712 O O . ALA A 1 93 ? -7.739 1.800 10.854 1.00 97.19 93 ALA A O 1
ATOM 713 N N . ALA A 1 94 ? -6.426 0.129 11.588 1.00 97.06 94 ALA A N 1
ATOM 714 C CA . ALA A 1 94 ? -5.532 0.992 12.353 1.00 97.06 94 ALA A CA 1
ATOM 715 C C . ALA A 1 94 ? -4.604 1.746 11.392 1.00 97.06 94 ALA A C 1
ATOM 717 O O . ALA A 1 94 ? -4.050 1.141 10.471 1.00 97.06 94 ALA A O 1
ATOM 718 N N . LEU A 1 95 ? -4.417 3.050 11.613 1.00 96.12 95 LEU A N 1
ATOM 719 C CA . LEU A 1 95 ? -3.656 3.924 10.719 1.00 96.12 95 LEU A CA 1
ATOM 720 C C . LEU A 1 95 ? -2.474 4.561 11.446 1.00 96.12 95 LEU A C 1
ATOM 722 O O . LEU A 1 95 ? -2.591 4.965 12.601 1.00 96.12 95 LEU A O 1
ATOM 726 N N . VAL A 1 96 ? -1.363 4.716 10.732 1.00 95.56 96 VAL A N 1
ATOM 727 C CA . VAL A 1 96 ? -0.239 5.566 11.132 1.00 95.56 96 VAL A CA 1
ATOM 728 C C . VAL A 1 96 ? 0.155 6.450 9.955 1.00 95.56 96 VAL A C 1
ATOM 730 O O . VAL A 1 96 ? 0.323 5.960 8.838 1.00 95.56 96 VAL A O 1
ATOM 733 N N . ASN A 1 97 ? 0.300 7.754 10.188 1.00 94.44 97 ASN A N 1
ATOM 734 C CA . ASN A 1 97 ? 0.875 8.655 9.200 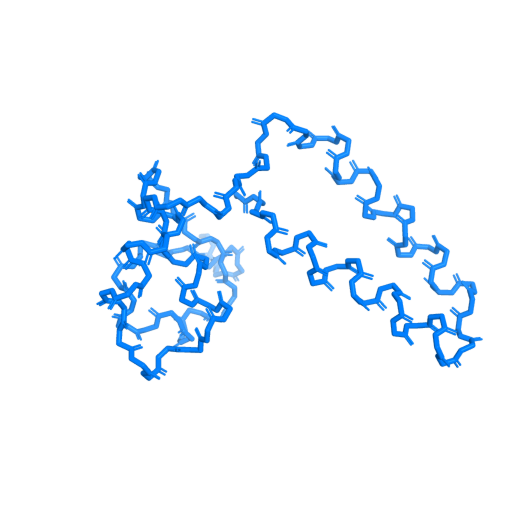1.00 94.44 97 ASN A CA 1
ATOM 735 C C . ASN A 1 97 ? 2.361 8.867 9.519 1.00 94.44 97 ASN A C 1
ATOM 737 O O . ASN A 1 97 ? 2.678 9.579 10.468 1.00 94.44 97 ASN A O 1
ATOM 741 N N . PRO A 1 98 ? 3.291 8.286 8.739 1.00 92.25 98 PRO A N 1
ATOM 742 C CA . PRO A 1 98 ? 4.724 8.388 9.017 1.00 92.25 98 PRO A CA 1
ATOM 743 C C . PRO A 1 98 ? 5.302 9.7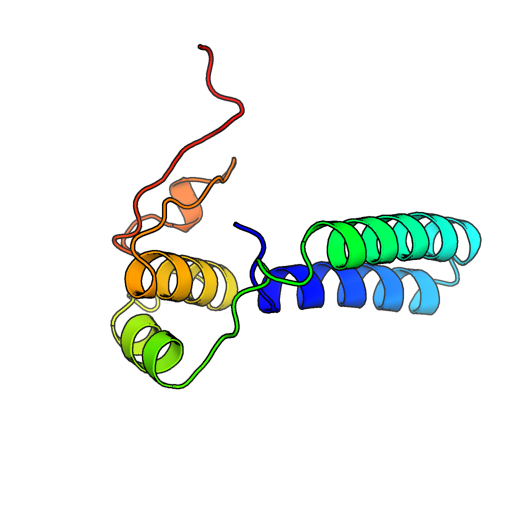89 8.753 1.00 92.25 98 PRO A C 1
ATOM 745 O O . PRO A 1 98 ? 6.492 10.002 8.955 1.00 92.25 98 PRO A O 1
ATOM 748 N N . PHE A 1 99 ? 4.487 10.720 8.253 1.00 93.12 99 PHE A N 1
ATOM 749 C CA . PHE A 1 99 ? 4.871 12.110 8.014 1.00 93.12 99 PHE A CA 1
ATOM 750 C C . PHE A 1 99 ? 4.356 13.068 9.090 1.00 93.12 99 PHE A C 1
ATOM 752 O O . PHE A 1 99 ? 4.655 14.259 9.007 1.00 93.12 99 PHE A O 1
ATOM 759 N N . ASP A 1 100 ? 3.573 12.582 10.057 1.00 89.81 100 ASP A N 1
ATOM 760 C CA . ASP A 1 100 ? 3.218 13.405 11.208 1.00 89.81 100 ASP A CA 1
ATOM 761 C C . ASP A 1 100 ? 4.476 13.673 12.055 1.00 89.81 100 ASP A C 1
ATOM 763 O O . ASP A 1 100 ? 5.391 12.841 12.079 1.00 89.81 100 ASP A O 1
ATOM 767 N N . PRO A 1 101 ? 4.560 14.836 12.725 1.00 82.75 101 PRO A N 1
ATOM 768 C CA . PRO A 1 101 ? 5.659 15.124 13.636 1.00 82.75 101 PRO A CA 1
ATOM 769 C C . PRO A 1 101 ? 5.758 14.050 14.724 1.00 82.75 101 PRO A C 1
ATOM 771 O O . PRO A 1 101 ? 4.733 13.600 15.241 1.00 82.75 101 PRO A O 1
ATOM 774 N N . VAL A 1 102 ? 6.994 13.672 15.058 1.00 69.69 102 VAL A N 1
ATOM 775 C CA . VAL A 1 102 ? 7.312 12.808 16.206 1.00 69.69 102 VAL A CA 1
ATOM 776 C C . VAL A 1 102 ? 7.257 13.615 17.495 1.00 69.69 102 VAL A C 1
ATOM 778 O O . VAL A 1 102 ? 7.773 14.757 17.480 1.00 69.69 102 VAL A O 1
#

Sequence (102 aa):
MVERDHVGELRRGVALLRARRESARADRIEAAVDEIEGSYTQRILAVDVPVIHRWALIPATVDVSDGLIAATALTHGHTVATRNTKHFKGSGAALVNPFDPV

Radius of gyration: 15.05 Å; chains: 1; bounding box: 33×31×41 Å

Secondary structure (DSSP, 8-state):
-EEHHHHHHHHHHHHHHHHTT-HHHHHHHHHHHHHHHHHHGGGEE---HHHHHHHTTS-TTS-HHHHHHHHHHHHHT-EEE-S-GGGGTTS--EEE-TTS--